Protein AF-A0A7K3ME61-F1 (afdb_monomer_lite)

Radius of gyration: 16.1 Å; chains: 1; bounding box: 37×35×48 Å

Foldseek 3Di:
DEEEAPDCDPDLVVQVVQVVVCPDPPDHYKYKYWHDPDPLNLVLVVPDDPVQWAFAAALVRHGQWDADPVRDTDRQKTKHWSQVSQQPDPPHCPSGDPLKTKMKMWGQDDPPDDDDPSCVVVNTDIIMIIMSLHCADPDDPVNVQSNDRNSVVNVNVVND

pLDDT: mean 86.27, std 11.23, range [48.16, 97.25]

Sequence (160 aa):
MLISVDGAGSSHDLIDHLDQLAKRPGRQLWYTVGWDLTQRERDAITLVPEKVWQTAIDTCGKLRTSRDEHARITPAAQIADITDLIRTGPHGLKDWPADLRVIARRERAHPGAQLSLFEQHAGWRFHLFATNIPRSLPSGHANRVLNNLAYLDALDRSHA

Structure (mmCIF, N/CA/C/O backbone):
data_AF-A0A7K3ME61-F1
#
_entry.id   AF-A0A7K3ME61-F1
#
loop_
_atom_site.group_PDB
_atom_site.id
_atom_site.type_symbol
_atom_site.label_atom_id
_atom_site.label_alt_id
_atom_site.label_comp_id
_atom_site.label_asym_id
_atom_site.label_entity_id
_atom_site.label_seq_id
_atom_site.pdbx_PDB_ins_code
_atom_site.Cartn_x
_atom_site.Cartn_y
_atom_site.Cartn_z
_atom_site.occupancy
_atom_site.B_iso_or_equiv
_atom_site.auth_seq_id
_atom_site.auth_comp_id
_atom_site.auth_asym_id
_atom_site.auth_atom_id
_atom_site.pdbx_PDB_model_num
ATOM 1 N N . MET A 1 1 ? -3.462 7.867 17.963 1.00 80.25 1 MET A N 1
ATOM 2 C CA . MET A 1 1 ? -2.170 7.154 18.079 1.00 80.25 1 MET A CA 1
ATOM 3 C C . MET A 1 1 ? -2.006 6.284 16.848 1.00 80.25 1 MET A C 1
ATOM 5 O O . MET A 1 1 ? -3.001 5.703 16.433 1.00 80.25 1 MET A O 1
ATOM 9 N N . LEU A 1 2 ? -0.805 6.221 16.274 1.00 81.69 2 LEU A N 1
ATOM 10 C CA . LEU A 1 2 ? -0.483 5.346 15.147 1.00 81.69 2 LEU A CA 1
ATOM 11 C C . LEU A 1 2 ? 0.470 4.238 15.611 1.00 81.69 2 LEU A C 1
ATOM 13 O O . LEU A 1 2 ? 1.394 4.524 16.369 1.00 81.69 2 LEU A O 1
ATOM 17 N N . ILE A 1 3 ? 0.237 3.010 15.154 1.00 83.75 3 ILE A N 1
ATOM 18 C CA . ILE A 1 3 ? 1.140 1.867 15.323 1.00 83.75 3 ILE A CA 1
ATOM 19 C C . ILE A 1 3 ? 1.604 1.414 13.939 1.00 83.75 3 ILE A C 1
ATOM 21 O O . ILE A 1 3 ? 0.768 1.197 13.069 1.00 83.75 3 ILE A O 1
ATOM 25 N N . SER A 1 4 ? 2.911 1.253 13.752 1.00 84.00 4 SER A N 1
ATOM 26 C CA . SER A 1 4 ? 3.483 0.641 12.549 1.00 84.00 4 SER A CA 1
ATOM 27 C C . SER A 1 4 ? 4.171 -0.666 12.909 1.00 84.00 4 SER A C 1
ATOM 29 O O . SER A 1 4 ? 4.782 -0.765 13.977 1.00 84.00 4 SER A O 1
ATOM 31 N N . VAL A 1 5 ? 4.060 -1.658 12.030 1.00 82.50 5 VAL A N 1
ATOM 32 C CA . VAL A 1 5 ? 4.710 -2.963 12.166 1.00 82.50 5 VAL A CA 1
ATOM 33 C C . VAL A 1 5 ? 5.413 -3.300 10.848 1.00 82.50 5 VAL A C 1
ATOM 35 O O . VAL A 1 5 ? 4.754 -3.695 9.889 1.00 82.50 5 VAL A O 1
ATOM 38 N N . ASP A 1 6 ? 6.747 -3.182 10.830 1.00 66.50 6 ASP A N 1
ATOM 39 C CA . ASP A 1 6 ? 7.627 -3.391 9.654 1.00 66.50 6 ASP A CA 1
ATOM 40 C C . ASP A 1 6 ? 7.873 -4.880 9.294 1.00 66.50 6 ASP A C 1
ATOM 42 O O . ASP A 1 6 ? 8.727 -5.250 8.493 1.00 66.50 6 ASP A O 1
ATOM 46 N N . GLY A 1 7 ? 7.125 -5.799 9.904 1.00 60.69 7 GLY A N 1
ATOM 47 C CA . GLY A 1 7 ? 7.196 -7.219 9.570 1.00 60.69 7 GLY A CA 1
ATOM 48 C C . GLY A 1 7 ? 6.239 -7.577 8.436 1.00 60.69 7 GLY A C 1
ATOM 49 O O . GLY A 1 7 ? 5.060 -7.233 8.496 1.00 60.69 7 GLY A O 1
ATOM 50 N N . ALA A 1 8 ? 6.711 -8.358 7.460 1.00 56.91 8 ALA A N 1
ATOM 51 C CA . ALA A 1 8 ? 5.852 -9.184 6.608 1.00 56.91 8 ALA A CA 1
ATOM 52 C C . ALA A 1 8 ? 5.191 -10.250 7.503 1.00 56.91 8 ALA A C 1
ATOM 54 O O . ALA A 1 8 ? 5.767 -11.300 7.788 1.00 56.91 8 ALA A O 1
ATOM 55 N N . GLY A 1 9 ? 4.075 -9.878 8.127 1.00 54.59 9 GLY A N 1
ATOM 56 C CA . GLY A 1 9 ? 3.558 -10.592 9.289 1.00 54.59 9 GLY A CA 1
ATOM 57 C C . GLY A 1 9 ? 2.199 -10.092 9.748 1.00 54.59 9 GLY A C 1
ATOM 58 O O . GLY A 1 9 ? 1.900 -10.153 10.941 1.00 54.59 9 GLY A O 1
ATOM 59 N N . SER A 1 10 ? 1.372 -9.594 8.825 1.00 67.69 10 SER A N 1
ATOM 60 C CA . SER A 1 10 ? -0.054 -9.403 9.069 1.00 67.69 10 SER A CA 1
ATOM 61 C C . SER A 1 10 ? -0.698 -10.753 9.397 1.00 67.69 10 SER A C 1
ATOM 63 O O . SER A 1 10 ? -1.201 -11.452 8.517 1.00 67.69 10 SER A O 1
ATOM 65 N N . SER A 1 11 ? -0.646 -11.151 10.665 1.00 81.94 11 SER A N 1
ATOM 66 C CA . SER A 1 11 ? -1.392 -12.292 11.175 1.00 81.94 11 SER A CA 1
ATOM 67 C C . SER A 1 11 ? -2.803 -11.854 11.552 1.00 81.94 11 SER A C 1
ATOM 69 O O . SER A 1 11 ? -3.033 -10.697 11.919 1.00 81.94 11 SER A O 1
ATOM 71 N N . HIS A 1 12 ? -3.746 -12.794 11.475 1.00 85.12 12 HIS A N 1
ATOM 72 C CA . HIS A 1 12 ? -5.107 -12.574 11.961 1.00 85.12 12 HIS A CA 1
ATOM 73 C C . HIS A 1 12 ? -5.091 -12.108 13.421 1.00 85.12 12 HIS A C 1
ATOM 75 O O . HIS A 1 12 ? -5.645 -11.057 13.720 1.00 85.12 12 HIS A O 1
ATOM 81 N N . ASP A 1 13 ? -4.341 -12.792 14.292 1.00 87.44 13 ASP A N 1
ATOM 82 C CA . ASP A 1 13 ? -4.251 -12.452 15.717 1.00 87.44 13 ASP A CA 1
ATOM 83 C C . ASP A 1 13 ? -3.754 -11.021 15.969 1.00 87.44 13 ASP A C 1
ATOM 85 O O . ASP A 1 13 ? -4.275 -10.322 16.842 1.00 87.44 13 ASP A O 1
ATOM 89 N N . LEU A 1 14 ? -2.752 -10.562 15.209 1.00 89.69 14 LEU A N 1
ATOM 90 C CA . LEU A 1 14 ? -2.223 -9.206 15.347 1.00 89.69 14 LEU A CA 1
ATOM 91 C C . LEU A 1 14 ? -3.268 -8.168 14.934 1.00 89.69 14 LEU A C 1
ATOM 93 O O . LEU A 1 14 ? -3.511 -7.210 15.670 1.00 89.69 14 LEU A O 1
ATOM 97 N N . ILE A 1 15 ? -3.883 -8.347 13.764 1.00 91.25 15 ILE A N 1
ATOM 98 C CA . ILE A 1 15 ? -4.873 -7.397 13.251 1.00 91.25 15 ILE A CA 1
ATOM 99 C C . ILE A 1 15 ? -6.128 -7.395 14.125 1.00 91.25 15 ILE A C 1
ATOM 101 O O . ILE A 1 15 ? -6.611 -6.315 14.460 1.00 91.25 15 ILE A O 1
ATOM 105 N N . ASP A 1 16 ? -6.598 -8.555 14.578 1.00 91.00 16 ASP A N 1
ATOM 106 C CA . ASP A 1 16 ? -7.730 -8.664 15.500 1.00 91.00 16 ASP A CA 1
ATOM 107 C C . ASP A 1 16 ? -7.431 -7.964 16.827 1.00 91.00 16 ASP A C 1
ATOM 109 O O . ASP A 1 16 ? -8.276 -7.240 17.361 1.00 91.00 16 ASP A O 1
ATOM 113 N N . HIS A 1 17 ? -6.212 -8.111 17.354 1.00 90.75 17 HIS A N 1
ATOM 114 C CA . HIS A 1 17 ? -5.801 -7.408 18.563 1.00 90.75 17 HIS A CA 1
ATOM 115 C C . HIS A 1 17 ? -5.797 -5.884 18.370 1.00 90.75 17 HIS A C 1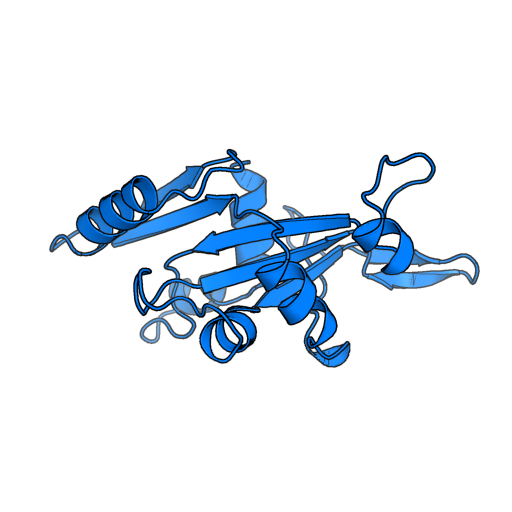
ATOM 117 O O . HIS A 1 17 ? -6.353 -5.148 19.192 1.00 90.75 17 HIS A O 1
ATOM 123 N N . LEU A 1 18 ? -5.194 -5.394 17.283 1.00 91.25 18 LEU A N 1
ATOM 124 C CA . LEU A 1 18 ? -5.142 -3.964 16.969 1.00 91.25 18 LEU A CA 1
ATOM 125 C C . LEU A 1 18 ? -6.541 -3.381 16.733 1.00 91.25 18 LEU A C 1
ATOM 127 O O . LEU A 1 18 ? -6.837 -2.280 17.202 1.00 91.25 18 LEU A O 1
ATOM 131 N N . ASP A 1 19 ? -7.417 -4.131 16.071 1.00 89.88 19 ASP A N 1
ATOM 132 C CA . ASP A 1 19 ? -8.805 -3.753 15.822 1.00 89.88 19 ASP A CA 1
ATOM 133 C C . ASP A 1 19 ? -9.623 -3.684 17.126 1.00 89.88 19 ASP A C 1
ATOM 135 O O . ASP A 1 19 ? -10.311 -2.695 17.398 1.00 89.88 19 ASP A O 1
ATOM 139 N N . GLN A 1 20 ? -9.465 -4.664 18.021 1.00 90.31 20 GLN A N 1
ATOM 140 C CA . GLN A 1 20 ? -10.063 -4.617 19.360 1.00 90.31 20 GLN A CA 1
ATOM 141 C C . GLN A 1 20 ? -9.582 -3.407 20.172 1.00 90.31 20 GLN A C 1
ATOM 143 O O . GLN A 1 20 ? -10.369 -2.797 20.901 1.00 90.31 20 GLN A O 1
ATOM 148 N N . LEU A 1 21 ? -8.301 -3.035 20.064 1.00 90.25 21 LEU A N 1
ATOM 149 C CA . LEU A 1 21 ? -7.772 -1.829 20.704 1.00 90.25 21 LEU A CA 1
ATOM 150 C C . LEU A 1 21 ? -8.360 -0.550 20.095 1.00 90.25 21 LEU A C 1
ATOM 152 O O . LEU A 1 21 ? -8.677 0.378 20.846 1.00 90.25 21 LEU A O 1
ATOM 156 N N . ALA A 1 22 ? -8.516 -0.503 18.769 1.00 87.75 22 ALA A N 1
ATOM 157 C CA . ALA A 1 22 ? -9.075 0.636 18.046 1.00 87.75 22 ALA A CA 1
ATOM 158 C C . ALA A 1 22 ? -10.555 0.881 18.365 1.00 87.75 22 ALA A C 1
ATOM 160 O O . ALA A 1 22 ? -10.990 2.030 18.389 1.00 87.75 22 ALA A O 1
ATOM 161 N N . LYS A 1 23 ? -11.309 -0.174 18.694 1.00 87.44 23 LYS A N 1
ATOM 162 C CA . LYS A 1 23 ? -12.730 -0.099 19.074 1.00 87.44 23 LYS A CA 1
ATOM 163 C C . LYS A 1 23 ? -12.984 0.380 20.511 1.00 87.44 23 LYS A C 1
ATOM 165 O O . LYS A 1 23 ? -14.138 0.578 20.891 1.00 87.44 23 LYS A O 1
ATOM 170 N N . ARG A 1 24 ? -11.947 0.570 21.339 1.00 88.44 24 ARG A N 1
ATOM 171 C CA . ARG A 1 24 ? -12.122 1.001 22.738 1.00 88.44 24 ARG A CA 1
ATOM 172 C C . ARG A 1 24 ? -12.622 2.454 22.822 1.00 88.44 24 ARG A C 1
ATOM 174 O O . ARG A 1 24 ? -11.992 3.338 22.238 1.00 88.44 24 ARG A O 1
ATOM 181 N N . PRO A 1 25 ? -13.680 2.743 23.607 1.00 85.75 25 PRO A N 1
ATOM 182 C CA . PRO A 1 25 ? -14.171 4.107 23.793 1.00 85.75 25 PRO A CA 1
ATOM 183 C C . PRO A 1 25 ? -13.077 5.064 24.283 1.00 85.75 25 PRO A C 1
ATOM 185 O O . PRO A 1 25 ? -12.253 4.709 25.127 1.00 85.75 25 PRO A O 1
ATOM 188 N N . GLY A 1 26 ? -13.072 6.290 23.755 1.00 82.56 26 GLY A N 1
ATOM 189 C CA . GLY A 1 26 ? -12.106 7.327 24.136 1.00 82.56 26 GLY A CA 1
ATOM 190 C C . GLY A 1 26 ? -10.695 7.135 23.568 1.00 82.56 26 GLY A C 1
ATOM 191 O O . GLY A 1 26 ? -9.788 7.877 23.940 1.00 82.56 26 GLY A O 1
ATOM 192 N N . ARG A 1 27 ? -10.485 6.165 22.668 1.00 76.69 27 ARG A N 1
ATOM 193 C CA . ARG A 1 27 ? -9.219 5.970 21.953 1.00 76.69 27 ARG A CA 1
ATOM 194 C C . ARG A 1 27 ? -9.435 6.062 20.448 1.00 76.69 27 ARG A C 1
ATOM 196 O O . ARG A 1 27 ? -10.413 5.557 19.917 1.00 76.69 27 ARG A O 1
ATOM 203 N N . GLN A 1 28 ? -8.478 6.682 19.766 1.00 80.62 28 GLN A N 1
ATOM 204 C CA . GLN A 1 28 ? -8.360 6.634 18.313 1.00 80.62 28 GLN A CA 1
ATOM 205 C C . GLN A 1 28 ? -7.004 6.012 17.985 1.00 80.62 28 GLN A C 1
ATOM 207 O O . GLN A 1 28 ? -5.954 6.632 18.202 1.00 80.62 28 GLN A O 1
ATOM 212 N N . LEU A 1 29 ? -7.035 4.758 17.541 1.00 87.56 29 LEU A N 1
ATOM 213 C CA . LEU A 1 29 ? -5.859 3.995 17.143 1.00 87.56 29 LEU A CA 1
ATOM 214 C C . LEU A 1 29 ? -5.947 3.700 15.654 1.00 87.56 29 LEU A C 1
ATOM 216 O O . LEU A 1 29 ? -6.926 3.119 15.187 1.00 87.56 29 LEU A O 1
ATOM 220 N N . TRP A 1 30 ? -4.907 4.098 14.937 1.00 88.94 30 TRP A N 1
ATOM 221 C CA . TRP A 1 30 ? -4.683 3.702 13.558 1.00 88.94 30 TRP A CA 1
ATOM 222 C C . TRP A 1 30 ? -3.470 2.797 13.487 1.00 88.94 30 TRP A C 1
ATOM 224 O O . TRP A 1 30 ? -2.575 2.908 14.330 1.00 88.94 30 TRP A O 1
ATOM 234 N N . TYR A 1 31 ? -3.434 1.923 12.491 1.00 89.94 31 TYR A N 1
ATOM 235 C CA . TYR A 1 31 ? -2.266 1.092 12.252 1.00 89.94 31 TYR A CA 1
ATOM 236 C C . TYR A 1 31 ? -1.894 0.990 10.779 1.00 89.94 31 TYR A C 1
ATOM 238 O O . TYR A 1 31 ? -2.746 1.138 9.898 1.00 89.94 31 TYR A O 1
ATOM 246 N N . THR A 1 32 ? -0.620 0.700 10.547 1.00 91.44 32 THR A N 1
ATOM 247 C CA . THR A 1 32 ? -0.082 0.144 9.307 1.00 91.44 32 THR A CA 1
ATOM 248 C C . THR A 1 32 ? 0.675 -1.137 9.653 1.00 91.44 32 THR A C 1
ATOM 250 O O . THR A 1 32 ? 1.399 -1.194 10.647 1.00 91.44 32 THR A O 1
ATOM 253 N N . VAL A 1 33 ? 0.443 -2.207 8.898 1.00 92.06 33 VAL A N 1
ATOM 254 C CA . VAL A 1 33 ? 1.091 -3.510 9.115 1.00 92.06 33 VAL A CA 1
ATOM 255 C C . VAL A 1 33 ? 1.503 -4.067 7.764 1.00 92.06 33 VAL A C 1
ATOM 257 O O . VAL A 1 33 ? 0.663 -4.117 6.863 1.00 92.06 33 VAL A O 1
ATOM 260 N N . GLY A 1 34 ? 2.755 -4.506 7.627 1.00 92.62 34 GLY A N 1
ATOM 261 C CA . GLY A 1 34 ? 3.232 -5.163 6.411 1.00 92.62 34 GLY A CA 1
ATOM 262 C C . GLY A 1 34 ? 2.334 -6.337 6.007 1.00 92.62 34 GLY A C 1
ATOM 263 O O . GLY A 1 34 ? 1.938 -7.152 6.843 1.00 92.62 34 GLY A O 1
ATOM 264 N N . TRP A 1 35 ? 1.990 -6.405 4.722 1.00 93.50 35 TRP A N 1
ATOM 265 C CA . TRP A 1 35 ? 1.070 -7.390 4.157 1.00 93.50 35 TRP A CA 1
ATOM 266 C C . TRP A 1 35 ? 1.759 -8.226 3.084 1.00 93.50 35 TRP A C 1
ATOM 268 O O . TRP A 1 35 ? 2.465 -7.706 2.218 1.00 93.50 35 TRP A O 1
ATOM 278 N N . ASP A 1 36 ? 1.526 -9.534 3.117 1.00 92.06 36 ASP A N 1
ATOM 279 C CA . ASP A 1 36 ? 2.215 -10.456 2.223 1.00 92.06 36 ASP A CA 1
ATOM 280 C C . ASP A 1 36 ? 1.709 -10.362 0.781 1.00 92.06 36 ASP A C 1
ATOM 282 O O . ASP A 1 36 ? 0.509 -10.379 0.495 1.00 92.06 36 ASP A O 1
ATOM 286 N N . LEU A 1 37 ? 2.650 -10.347 -0.165 1.00 92.69 37 LEU A N 1
ATOM 287 C CA . LEU A 1 37 ? 2.367 -10.466 -1.592 1.00 92.69 37 LEU A CA 1
ATOM 288 C C . LEU A 1 37 ? 2.159 -11.944 -1.959 1.00 92.69 37 LEU A C 1
ATOM 290 O O . LEU A 1 37 ? 3.029 -12.582 -2.562 1.00 92.69 37 LEU A O 1
ATOM 294 N N . THR A 1 38 ? 1.016 -12.520 -1.582 1.00 92.94 38 THR A N 1
ATOM 295 C CA . THR A 1 38 ? 0.656 -13.894 -1.967 1.00 92.94 38 THR A CA 1
ATOM 296 C C . THR A 1 38 ? 0.062 -13.935 -3.381 1.00 92.94 38 THR A C 1
ATOM 298 O O . THR A 1 38 ? 0.013 -12.924 -4.085 1.00 92.94 38 THR A O 1
ATOM 301 N N . GLN A 1 39 ? -0.375 -15.111 -3.845 1.00 93.50 39 GLN A N 1
ATOM 302 C CA . GLN A 1 39 ? -0.991 -15.225 -5.169 1.00 93.50 39 GLN A CA 1
ATOM 303 C C . GLN A 1 39 ? -2.274 -14.393 -5.288 1.00 93.50 39 GLN A C 1
ATOM 305 O O . GLN A 1 39 ? -2.475 -13.744 -6.309 1.00 93.50 39 GLN A O 1
ATOM 310 N N . ARG A 1 40 ? -3.084 -14.335 -4.222 1.00 94.56 40 ARG A N 1
ATOM 311 C CA . ARG A 1 40 ? -4.322 -13.545 -4.182 1.00 94.56 40 ARG A CA 1
ATOM 312 C C . ARG A 1 40 ? -4.053 -12.064 -4.459 1.00 94.56 40 ARG A C 1
ATOM 314 O O . ARG A 1 40 ? -4.757 -11.436 -5.244 1.00 94.56 40 ARG A O 1
ATOM 321 N N . GLU A 1 41 ? -3.025 -11.506 -3.827 1.00 95.50 41 GLU A N 1
ATOM 322 C CA . GLU A 1 41 ? -2.632 -10.109 -4.000 1.00 95.50 41 GLU A CA 1
ATOM 323 C C . GLU A 1 41 ? -2.037 -9.853 -5.385 1.00 95.50 41 GLU A C 1
ATOM 325 O O . GLU A 1 41 ? -2.335 -8.825 -5.991 1.00 95.50 41 GLU A O 1
ATOM 330 N N . ARG A 1 42 ? -1.244 -10.794 -5.917 1.00 96.12 42 ARG A N 1
ATOM 331 C CA . ARG A 1 42 ? -0.721 -10.711 -7.290 1.00 96.12 42 ARG A CA 1
ATOM 332 C C . ARG A 1 42 ? -1.846 -10.649 -8.322 1.00 96.12 42 ARG A C 1
ATOM 334 O O . ARG A 1 42 ? -1.818 -9.768 -9.180 1.00 96.12 42 ARG A O 1
ATOM 341 N N . ASP A 1 43 ? -2.848 -11.517 -8.197 1.00 95.50 43 ASP A N 1
ATOM 342 C CA . ASP A 1 43 ? -4.001 -11.549 -9.102 1.00 95.50 43 ASP A CA 1
ATOM 343 C C . ASP A 1 43 ? -4.796 -10.236 -9.031 1.00 95.50 43 ASP A C 1
ATOM 345 O O . ASP A 1 43 ? -5.143 -9.656 -10.061 1.00 95.50 43 ASP A O 1
ATOM 349 N N . ALA A 1 44 ? -5.022 -9.712 -7.820 1.00 96.75 44 ALA A N 1
ATOM 350 C CA . ALA A 1 44 ? -5.675 -8.419 -7.630 1.00 96.75 44 ALA A CA 1
ATOM 351 C C . ALA A 1 44 ? -4.879 -7.272 -8.278 1.00 96.75 44 ALA A C 1
ATOM 353 O O . ALA A 1 44 ? -5.460 -6.442 -8.974 1.00 96.75 44 ALA A O 1
ATOM 354 N N . ILE A 1 45 ? -3.554 -7.236 -8.105 1.00 97.25 45 ILE A N 1
ATOM 355 C CA . ILE A 1 45 ? -2.677 -6.206 -8.684 1.00 97.25 45 ILE A CA 1
ATOM 356 C C . ILE A 1 45 ? -2.754 -6.189 -10.213 1.00 97.25 45 ILE A C 1
ATOM 358 O O . ILE A 1 45 ? -2.809 -5.109 -10.801 1.00 97.25 45 ILE A O 1
ATOM 362 N N . THR A 1 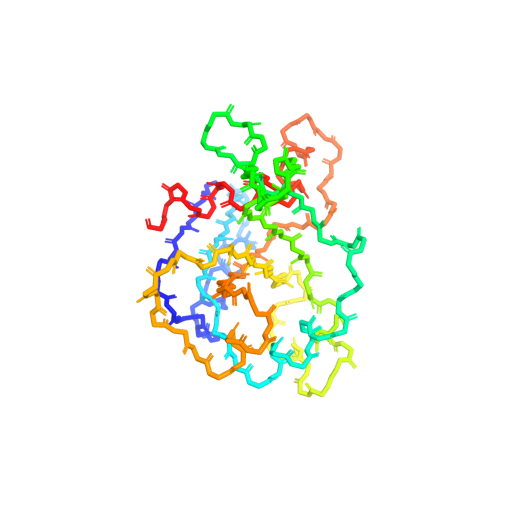46 ? -2.808 -7.355 -10.863 1.00 96.00 46 THR A N 1
ATOM 363 C CA . THR A 1 46 ? -2.933 -7.453 -12.328 1.00 96.00 46 THR A CA 1
ATOM 364 C C . THR A 1 46 ? -4.239 -6.851 -12.858 1.00 96.00 46 THR A C 1
ATOM 366 O O . THR A 1 46 ? -4.290 -6.419 -14.008 1.00 96.00 46 THR A O 1
ATOM 369 N N . LEU A 1 47 ? -5.283 -6.766 -12.029 1.00 96.81 47 LEU A N 1
ATOM 370 C CA . LEU A 1 47 ? -6.569 -6.171 -12.398 1.00 96.81 47 LEU A CA 1
ATOM 371 C C . LEU A 1 47 ? -6.634 -4.654 -12.164 1.00 96.81 47 LEU A C 1
ATOM 373 O O . LEU A 1 47 ? -7.602 -4.024 -12.595 1.00 96.81 47 LEU A O 1
ATOM 377 N N . VAL A 1 48 ? -5.644 -4.047 -11.497 1.00 96.94 48 VAL A N 1
ATOM 378 C CA . VAL A 1 48 ? -5.646 -2.606 -11.200 1.00 96.94 48 VAL A CA 1
ATOM 379 C C . VAL A 1 48 ? -5.392 -1.807 -12.483 1.00 96.94 48 VAL A C 1
ATOM 381 O O . VAL A 1 48 ? -4.294 -1.881 -13.039 1.00 96.94 48 VAL A O 1
ATOM 384 N N . PRO A 1 49 ? -6.342 -0.970 -12.947 1.00 96.50 49 PRO A N 1
ATOM 385 C CA . PRO A 1 49 ? -6.114 -0.134 -14.119 1.00 96.50 49 PRO A CA 1
ATOM 386 C C . PRO A 1 49 ? -4.994 0.883 -13.875 1.00 96.50 49 PRO A C 1
ATOM 388 O O . PRO A 1 49 ? -4.949 1.515 -12.821 1.00 96.50 49 PRO A O 1
ATOM 391 N N . GLU A 1 50 ? -4.161 1.144 -14.884 1.00 94.19 50 GLU A N 1
ATOM 392 C CA . GLU A 1 50 ? -3.028 2.084 -14.786 1.00 94.19 50 GLU A CA 1
ATOM 393 C C . GLU A 1 50 ? -3.416 3.473 -14.243 1.00 94.19 50 GLU A C 1
ATOM 395 O O . GLU A 1 50 ? -2.689 4.056 -13.446 1.00 94.19 50 GLU A O 1
ATOM 400 N N . LYS A 1 51 ? -4.612 3.973 -14.580 1.00 93.38 51 LYS A N 1
ATOM 401 C CA . LYS A 1 51 ? -5.132 5.267 -14.095 1.00 93.38 51 LYS A CA 1
ATOM 402 C C . LYS A 1 51 ? -5.447 5.322 -12.592 1.00 93.38 51 LYS A C 1
ATOM 404 O O . LYS A 1 51 ? -5.648 6.411 -12.065 1.00 93.38 51 LYS A O 1
ATOM 409 N N . VAL A 1 52 ? -5.579 4.172 -11.927 1.00 94.19 52 VAL A N 1
ATOM 410 C CA . VAL A 1 52 ? -5.865 4.084 -10.482 1.00 94.19 52 VAL A CA 1
ATOM 411 C C . VAL A 1 52 ? -4.586 4.265 -9.664 1.00 94.19 52 VAL A C 1
ATOM 413 O O . VAL A 1 52 ? -4.650 4.748 -8.535 1.00 94.19 52 VAL A O 1
ATOM 416 N N . TRP A 1 53 ? -3.429 3.933 -10.240 1.00 95.56 53 TRP A N 1
ATOM 417 C CA . TRP A 1 53 ? -2.130 4.095 -9.600 1.00 95.56 53 TRP A CA 1
ATOM 418 C C . TRP A 1 53 ? -1.770 5.573 -9.447 1.00 95.56 53 TRP A C 1
ATOM 420 O O . TRP A 1 53 ? -1.486 6.277 -10.418 1.00 95.56 53 TRP A O 1
ATOM 430 N N . GLN A 1 54 ? -1.724 6.038 -8.204 1.00 95.19 54 GLN A N 1
ATOM 431 C CA . GLN A 1 54 ? -1.363 7.411 -7.864 1.00 95.19 54 GLN A CA 1
ATOM 432 C C . GLN A 1 54 ? 0.140 7.507 -7.630 1.00 95.19 54 GLN A C 1
ATOM 434 O O . GLN A 1 54 ? 0.730 6.615 -7.028 1.00 95.19 54 GLN A O 1
ATOM 439 N N . THR A 1 55 ? 0.778 8.585 -8.079 1.00 95.06 55 THR A N 1
ATOM 440 C CA . THR A 1 55 ? 2.200 8.822 -7.798 1.00 95.06 55 THR A CA 1
ATOM 441 C C . THR A 1 55 ? 2.415 9.006 -6.296 1.00 95.06 55 THR A C 1
ATOM 443 O O . THR A 1 55 ? 1.761 9.841 -5.673 1.00 95.06 55 THR A O 1
ATOM 446 N N . ALA A 1 56 ? 3.338 8.236 -5.719 1.00 93.69 56 ALA A N 1
ATOM 447 C CA . ALA A 1 56 ? 3.703 8.359 -4.311 1.00 93.69 56 ALA A CA 1
ATOM 448 C C . ALA A 1 56 ? 4.420 9.694 -4.041 1.00 93.69 56 ALA A C 1
ATOM 450 O O . ALA A 1 56 ? 4.951 10.320 -4.960 1.00 93.69 56 ALA A O 1
ATOM 451 N N . ILE A 1 57 ? 4.485 10.117 -2.779 1.00 92.38 57 ILE A N 1
ATOM 452 C CA . ILE A 1 57 ? 5.229 11.315 -2.350 1.00 92.38 57 ILE A CA 1
ATOM 453 C C . ILE A 1 57 ? 6.433 10.932 -1.490 1.00 92.38 57 ILE A C 1
ATOM 455 O O . ILE A 1 57 ? 6.474 9.850 -0.925 1.00 92.38 57 ILE A O 1
ATOM 459 N N . ASP A 1 58 ? 7.453 11.773 -1.402 1.00 86.62 58 ASP A N 1
ATOM 460 C CA . ASP A 1 58 ? 8.538 11.619 -0.435 1.00 86.62 58 ASP A CA 1
ATOM 461 C C . ASP A 1 58 ? 8.159 12.186 0.946 1.00 86.62 58 ASP A C 1
ATOM 463 O O . ASP A 1 58 ? 7.043 12.661 1.164 1.00 86.62 58 ASP A O 1
ATOM 467 N N . THR A 1 59 ? 9.090 12.126 1.900 1.00 80.06 59 THR A N 1
ATOM 468 C CA . THR A 1 59 ? 8.898 12.639 3.268 1.00 80.06 59 THR A CA 1
ATOM 469 C C . THR A 1 59 ? 8.716 14.159 3.327 1.00 80.06 59 THR A C 1
ATOM 471 O O . THR A 1 59 ? 8.230 14.678 4.328 1.00 80.06 59 THR A O 1
ATOM 474 N N . CYS A 1 60 ? 9.062 14.883 2.260 1.00 84.12 60 CYS A N 1
ATOM 475 C CA . CYS A 1 60 ? 8.824 16.316 2.112 1.00 84.12 60 CYS A CA 1
ATOM 476 C C . CYS A 1 60 ? 7.515 16.624 1.362 1.00 84.12 60 CYS A C 1
ATOM 478 O O . CYS A 1 60 ? 7.227 17.792 1.096 1.00 84.12 60 CYS A O 1
ATOM 480 N N . GLY A 1 61 ? 6.734 15.604 0.994 1.00 84.31 61 GLY A N 1
ATOM 481 C CA . GLY A 1 61 ? 5.480 15.750 0.260 1.00 84.31 61 GLY A CA 1
ATOM 482 C C . GLY A 1 61 ? 5.639 15.974 -1.246 1.00 84.31 61 GLY A C 1
ATOM 483 O O . GLY A 1 61 ? 4.665 16.325 -1.911 1.00 84.31 61 GLY A O 1
ATOM 484 N N . LYS A 1 62 ? 6.835 15.780 -1.816 1.00 89.50 62 LYS A N 1
ATOM 485 C CA . LYS A 1 62 ? 7.062 15.918 -3.263 1.00 89.50 62 LYS A CA 1
ATOM 486 C C . LYS A 1 62 ? 6.795 14.608 -3.986 1.00 89.50 62 LYS A C 1
ATOM 488 O O . LYS A 1 62 ? 7.134 13.542 -3.489 1.00 89.50 62 LYS A O 1
ATOM 493 N N . LEU A 1 63 ? 6.237 14.685 -5.193 1.00 91.81 63 LEU A N 1
ATOM 494 C CA . LEU A 1 63 ? 5.981 13.507 -6.023 1.00 91.81 63 LEU A CA 1
ATOM 495 C C . LEU A 1 63 ? 7.277 12.736 -6.309 1.00 91.81 63 LEU A C 1
ATOM 497 O O . LEU A 1 63 ? 8.252 13.295 -6.817 1.00 91.81 63 LEU A O 1
ATOM 501 N N . ARG A 1 64 ? 7.257 11.429 -6.048 1.00 91.31 64 ARG A N 1
ATOM 502 C CA . ARG A 1 64 ? 8.344 10.510 -6.381 1.00 91.31 64 ARG A CA 1
ATOM 503 C C . ARG A 1 64 ? 8.339 10.241 -7.874 1.00 91.31 64 ARG A C 1
ATOM 505 O O . ARG A 1 64 ? 7.599 9.397 -8.377 1.00 91.31 64 ARG A O 1
ATOM 512 N N . THR A 1 65 ? 9.199 10.959 -8.577 1.00 92.50 65 THR A N 1
ATOM 513 C CA . THR A 1 65 ? 9.368 10.848 -10.024 1.00 92.50 65 THR A CA 1
ATOM 514 C C . THR A 1 65 ? 10.813 10.523 -10.380 1.00 92.50 65 THR A C 1
ATOM 516 O O . THR A 1 65 ? 11.733 10.771 -9.603 1.00 92.50 65 THR A O 1
ATOM 519 N N . SER A 1 66 ? 11.007 9.928 -11.547 1.00 88.75 66 SER A N 1
ATOM 520 C CA . SER A 1 66 ? 12.303 9.676 -12.163 1.00 88.75 66 SER A CA 1
ATOM 521 C C . SER A 1 66 ? 12.252 10.095 -13.625 1.00 88.75 66 SER A C 1
ATOM 523 O O . SER A 1 66 ? 11.204 10.473 -14.157 1.00 88.75 66 SER A O 1
ATOM 525 N N . ARG A 1 67 ? 13.410 10.061 -14.275 1.00 89.00 67 ARG A N 1
ATOM 526 C CA . ARG A 1 67 ? 13.534 10.338 -15.695 1.00 89.00 67 ARG A CA 1
ATOM 527 C C . ARG A 1 67 ? 13.778 9.025 -16.432 1.00 89.00 67 ARG A C 1
ATOM 529 O O . ARG A 1 67 ? 14.663 8.275 -16.030 1.00 89.00 67 ARG A O 1
ATOM 536 N N . ASP A 1 68 ? 12.973 8.741 -17.448 1.00 84.88 68 ASP A N 1
ATOM 537 C CA . ASP A 1 68 ? 13.188 7.572 -18.303 1.00 84.88 68 ASP A CA 1
ATOM 538 C C . ASP A 1 68 ? 14.329 7.805 -19.313 1.00 84.88 68 ASP A C 1
ATOM 540 O O . ASP A 1 68 ? 14.929 8.883 -19.373 1.00 84.88 68 ASP A O 1
ATOM 544 N N . GLU A 1 69 ? 14.628 6.785 -20.120 1.00 83.56 69 GLU A N 1
ATOM 545 C CA . GLU A 1 69 ? 15.669 6.821 -21.160 1.00 83.56 69 GLU A CA 1
ATOM 546 C C . GLU A 1 69 ? 15.452 7.922 -22.218 1.00 83.56 69 GLU A C 1
ATOM 548 O O . GLU A 1 69 ? 16.407 8.393 -22.829 1.00 83.56 69 GLU A O 1
ATOM 553 N N . HIS A 1 70 ? 14.211 8.390 -22.388 1.00 88.44 70 HIS A N 1
ATOM 554 C CA . HIS A 1 70 ? 13.816 9.452 -23.318 1.00 88.44 70 HIS A CA 1
ATOM 555 C C . HIS A 1 70 ? 13.714 10.821 -22.642 1.00 88.44 70 HIS A C 1
ATOM 557 O O . HIS A 1 70 ? 13.092 11.750 -23.164 1.00 88.44 70 HIS A O 1
ATOM 563 N N . ALA A 1 71 ? 14.301 10.956 -21.459 1.00 86.94 71 ALA A N 1
ATOM 564 C CA . ALA A 1 71 ? 14.251 12.157 -20.658 1.00 86.94 71 ALA A CA 1
ATOM 565 C C . ALA A 1 71 ? 12.837 12.575 -20.197 1.00 86.94 71 ALA A C 1
ATOM 567 O O . ALA A 1 71 ? 12.656 13.725 -19.795 1.00 86.94 71 ALA A O 1
ATOM 568 N N . ARG A 1 72 ? 11.830 11.696 -20.189 1.00 90.06 72 ARG A N 1
ATOM 569 C CA . ARG A 1 72 ? 10.481 12.035 -19.706 1.00 90.06 72 ARG A CA 1
ATOM 570 C C . ARG A 1 72 ? 10.370 11.816 -18.206 1.00 90.06 72 ARG A C 1
ATOM 572 O O . ARG A 1 72 ? 10.921 10.862 -17.662 1.00 90.06 72 ARG A O 1
ATOM 579 N N . ILE A 1 73 ? 9.641 12.706 -17.534 1.00 90.56 73 ILE A N 1
ATOM 580 C CA . ILE A 1 73 ? 9.328 12.547 -16.112 1.00 90.56 73 ILE A CA 1
ATOM 581 C C . ILE A 1 73 ? 8.252 11.475 -15.972 1.00 90.56 73 ILE A C 1
ATOM 583 O O . ILE A 1 73 ? 7.152 11.617 -16.503 1.00 90.56 73 ILE A O 1
ATOM 587 N N . THR A 1 74 ? 8.576 10.413 -15.246 1.00 90.69 74 THR A N 1
ATOM 588 C CA . THR A 1 74 ? 7.680 9.290 -14.968 1.00 90.69 74 THR A CA 1
ATOM 589 C C . THR A 1 74 ? 7.596 9.047 -13.461 1.00 90.69 74 THR A C 1
ATOM 591 O O . THR A 1 74 ? 8.500 9.447 -12.722 1.00 90.69 74 THR A O 1
ATOM 594 N N . PRO A 1 75 ? 6.519 8.430 -12.949 1.00 92.50 75 PRO A N 1
ATOM 595 C CA . PRO A 1 75 ? 6.462 8.032 -11.548 1.00 92.50 75 PRO A CA 1
ATOM 596 C C . PRO A 1 75 ? 7.566 7.016 -11.216 1.00 92.50 75 PRO A C 1
ATOM 598 O O . PRO A 1 75 ? 7.669 5.968 -11.853 1.00 92.50 75 PRO A O 1
ATOM 601 N N . ALA A 1 76 ? 8.367 7.310 -10.192 1.00 93.06 76 ALA A N 1
ATOM 602 C CA . ALA A 1 76 ? 9.357 6.375 -9.655 1.00 93.06 76 ALA A CA 1
ATOM 603 C C . ALA A 1 76 ? 8.717 5.380 -8.676 1.00 93.06 76 ALA A C 1
ATOM 605 O O . ALA A 1 76 ? 9.197 4.258 -8.521 1.00 93.06 76 ALA A O 1
ATOM 606 N N . ALA A 1 77 ? 7.632 5.797 -8.024 1.00 94.94 77 ALA A N 1
ATOM 607 C CA . ALA A 1 77 ? 6.824 4.969 -7.147 1.00 94.94 77 ALA A CA 1
ATOM 608 C C . ALA A 1 77 ? 5.347 5.352 -7.278 1.00 94.94 77 ALA A C 1
ATOM 610 O O . ALA A 1 77 ? 5.016 6.528 -7.464 1.00 94.94 77 ALA A O 1
ATOM 611 N N . GLN A 1 78 ? 4.465 4.364 -7.176 1.00 96.38 78 GLN A N 1
ATOM 612 C CA . GLN A 1 78 ? 3.021 4.553 -7.229 1.00 96.38 78 GLN A CA 1
ATOM 613 C C . GLN A 1 78 ? 2.310 3.702 -6.183 1.00 96.38 78 GLN A C 1
ATOM 615 O O . GLN A 1 78 ? 2.856 2.711 -5.704 1.00 96.38 78 GLN A O 1
ATOM 620 N N . ILE A 1 79 ? 1.079 4.084 -5.858 1.00 96.88 79 ILE A N 1
ATOM 621 C CA . ILE A 1 79 ? 0.257 3.432 -4.847 1.00 96.88 79 ILE A CA 1
ATOM 622 C C . ILE A 1 79 ? -1.195 3.269 -5.307 1.00 96.88 79 ILE A C 1
ATOM 624 O O . ILE A 1 79 ? -1.727 4.123 -6.023 1.00 96.88 79 ILE A O 1
ATOM 628 N N . ALA A 1 80 ? -1.831 2.174 -4.896 1.00 96.81 80 ALA A N 1
ATOM 629 C CA . ALA A 1 80 ? -3.228 1.859 -5.174 1.00 96.81 80 ALA A CA 1
ATOM 630 C C . ALA A 1 80 ? -3.891 1.141 -3.984 1.00 96.81 80 ALA A C 1
ATOM 632 O O . ALA A 1 80 ? -3.281 0.300 -3.328 1.00 96.81 80 ALA A O 1
ATOM 633 N N . ASP A 1 81 ? -5.164 1.448 -3.724 1.00 95.44 81 ASP A N 1
ATOM 634 C CA . ASP A 1 81 ? -6.018 0.677 -2.811 1.00 95.44 81 ASP A CA 1
ATOM 635 C C . ASP A 1 81 ? -6.552 -0.543 -3.573 1.00 95.44 81 ASP A C 1
ATOM 637 O O . ASP A 1 81 ? -7.317 -0.384 -4.526 1.00 95.44 81 ASP A O 1
ATOM 641 N N . ILE A 1 82 ? -6.131 -1.749 -3.183 1.00 96.38 82 ILE A N 1
ATOM 642 C CA . ILE A 1 82 ? -6.526 -3.002 -3.852 1.00 96.38 82 ILE A CA 1
ATOM 643 C C . ILE A 1 82 ? -7.586 -3.779 -3.069 1.00 96.38 82 ILE A C 1
ATOM 645 O O . ILE A 1 82 ? -7.992 -4.867 -3.474 1.00 96.38 82 ILE A O 1
ATOM 649 N N . THR A 1 83 ? -8.068 -3.216 -1.960 1.00 95.19 83 THR A N 1
ATOM 650 C CA . THR A 1 83 ? -8.968 -3.889 -1.017 1.00 95.19 83 THR A CA 1
ATOM 651 C C . THR A 1 83 ? -10.212 -4.449 -1.699 1.00 95.19 83 THR A C 1
ATOM 653 O O . THR A 1 83 ? -10.590 -5.585 -1.430 1.00 95.19 83 THR A O 1
ATOM 656 N N . ASP A 1 84 ? -10.848 -3.688 -2.597 1.00 94.00 84 ASP A N 1
ATOM 657 C CA . ASP A 1 84 ? -12.097 -4.127 -3.237 1.00 94.00 84 ASP A CA 1
ATOM 658 C C . ASP A 1 84 ? -11.862 -5.287 -4.207 1.00 94.00 84 ASP A C 1
ATOM 660 O O . ASP A 1 84 ? -12.685 -6.199 -4.283 1.00 94.00 84 ASP A O 1
ATOM 664 N N . LEU A 1 85 ? -10.717 -5.299 -4.895 1.00 95.94 85 LEU A N 1
ATOM 665 C CA . LEU A 1 85 ? -10.330 -6.396 -5.783 1.00 95.94 85 LEU A CA 1
ATOM 666 C C . LEU A 1 85 ? -10.065 -7.674 -4.985 1.00 95.94 85 LEU A C 1
ATOM 668 O O . LEU A 1 85 ? -10.514 -8.743 -5.385 1.00 95.94 85 LEU A O 1
ATOM 672 N N . ILE A 1 86 ? -9.418 -7.569 -3.819 1.00 95.44 86 ILE A N 1
ATOM 673 C CA . ILE A 1 86 ? -9.221 -8.727 -2.937 1.00 95.44 86 ILE A CA 1
ATOM 674 C C . ILE A 1 86 ? -10.559 -9.189 -2.344 1.00 95.44 86 ILE A C 1
ATOM 676 O O . ILE A 1 86 ? -10.835 -10.383 -2.334 1.00 95.44 86 ILE A O 1
ATOM 680 N N . ARG A 1 87 ? -11.414 -8.270 -1.867 1.00 93.56 87 ARG A N 1
ATOM 681 C CA . ARG A 1 87 ? -12.705 -8.610 -1.236 1.00 93.56 87 ARG A CA 1
ATOM 682 C C . ARG A 1 87 ? -13.678 -9.286 -2.196 1.00 93.56 87 ARG A C 1
ATOM 684 O O . ARG A 1 87 ? -14.399 -10.183 -1.771 1.00 93.56 87 ARG A O 1
ATOM 691 N N . THR A 1 88 ? -13.715 -8.839 -3.449 1.00 92.88 88 THR A N 1
ATOM 692 C CA . THR A 1 88 ? -14.595 -9.399 -4.489 1.00 92.88 88 THR A CA 1
ATOM 693 C C . THR A 1 88 ? -13.976 -10.591 -5.219 1.00 92.88 88 THR A C 1
ATOM 695 O O . THR A 1 88 ? -14.695 -11.343 -5.875 1.00 92.88 88 THR A O 1
ATOM 698 N N . GLY A 1 89 ? -12.660 -10.771 -5.101 1.00 89.06 89 GLY A N 1
ATOM 699 C CA . GLY A 1 89 ? -11.919 -11.855 -5.723 1.00 89.06 89 GLY A CA 1
ATOM 700 C C . GLY A 1 89 ? -11.968 -13.181 -4.952 1.00 89.06 89 GLY A C 1
ATOM 701 O O . GLY A 1 89 ? -12.567 -13.291 -3.876 1.00 89.06 89 GLY A O 1
ATOM 702 N N . PRO A 1 90 ? -11.307 -14.218 -5.494 1.00 80.12 90 PRO A N 1
ATOM 703 C CA . PRO A 1 90 ? -11.181 -15.513 -4.837 1.00 80.12 90 PRO A CA 1
ATOM 704 C C . PRO A 1 90 ? -10.514 -15.382 -3.461 1.00 80.12 90 PRO A C 1
ATOM 706 O O . PRO A 1 90 ? -9.573 -14.612 -3.279 1.00 80.12 90 PRO A O 1
ATOM 709 N N . HIS A 1 91 ? -10.993 -16.156 -2.486 1.00 81.31 91 HIS A N 1
ATOM 710 C CA . HIS A 1 91 ? -10.528 -16.186 -1.088 1.00 81.31 91 HIS A CA 1
ATOM 711 C C . HIS A 1 91 ? -10.856 -14.953 -0.229 1.00 81.31 91 HIS A C 1
ATOM 713 O O . HIS A 1 91 ? -10.930 -15.102 0.991 1.00 81.31 91 HIS A O 1
ATOM 719 N N . GLY A 1 92 ? -11.155 -13.792 -0.823 1.00 87.69 92 GLY A N 1
ATOM 720 C CA . GLY A 1 92 ? -11.728 -12.640 -0.124 1.00 87.69 92 GLY A CA 1
ATOM 721 C C . GLY A 1 92 ? -10.903 -12.113 1.060 1.00 87.69 92 GLY A C 1
ATOM 722 O O . GLY A 1 92 ? -9.751 -12.491 1.284 1.00 87.69 92 GLY A O 1
ATOM 723 N N . LEU A 1 93 ? -11.548 -11.256 1.860 1.00 90.19 93 LEU A N 1
ATOM 724 C CA . LEU A 1 93 ? -11.091 -10.823 3.192 1.00 90.19 93 LEU A CA 1
ATOM 725 C C . LEU A 1 93 ? -12.183 -11.066 4.253 1.00 90.19 93 LEU A C 1
ATOM 727 O O . LEU A 1 93 ? -12.437 -10.214 5.099 1.00 90.19 93 LEU A O 1
ATOM 731 N N . LYS A 1 94 ? -12.904 -12.190 4.154 1.00 87.50 94 LYS A N 1
ATOM 732 C CA . LYS A 1 94 ? -14.081 -12.479 4.998 1.00 87.50 94 LYS A CA 1
ATOM 733 C C . LYS A 1 94 ? -13.744 -12.609 6.491 1.00 87.50 94 LYS A C 1
ATOM 735 O O . LYS A 1 94 ? -14.542 -12.198 7.321 1.00 87.50 94 LYS A O 1
ATOM 740 N N . ASP A 1 95 ? -12.558 -13.134 6.799 1.00 88.44 95 ASP A N 1
ATOM 741 C CA . ASP A 1 95 ? -12.075 -13.381 8.164 1.00 88.44 95 ASP A CA 1
ATOM 742 C C . ASP A 1 95 ? -11.236 -12.202 8.697 1.00 88.44 95 ASP A C 1
ATOM 744 O O . ASP A 1 95 ? -10.503 -12.335 9.670 1.00 88.44 95 ASP A O 1
ATOM 748 N N . TRP A 1 96 ? -11.305 -11.050 8.026 1.00 91.19 96 TRP A N 1
ATOM 749 C CA . TRP A 1 96 ? -10.604 -9.826 8.399 1.00 91.19 96 TRP A CA 1
ATOM 750 C C . TRP A 1 96 ? -11.60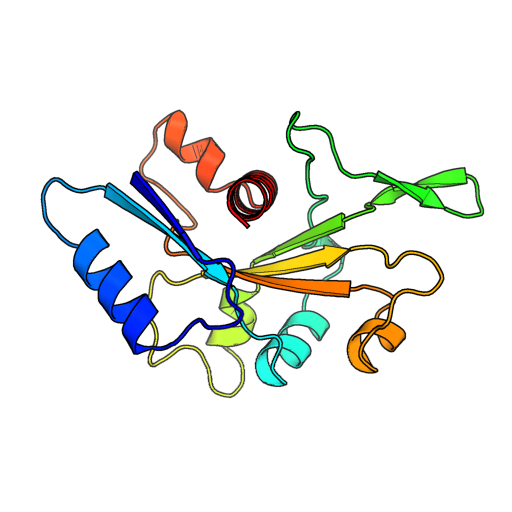8 -8.721 8.744 1.00 91.19 96 TRP A C 1
ATOM 752 O O . TRP A 1 96 ? -12.732 -8.743 8.225 1.00 91.19 96 TRP A O 1
ATOM 762 N N . PRO A 1 97 ? -11.215 -7.706 9.539 1.00 91.38 97 PRO A N 1
ATOM 763 C CA . PRO A 1 97 ? -12.084 -6.575 9.845 1.00 91.38 97 PRO A CA 1
ATOM 764 C C . PRO A 1 97 ? -12.683 -5.934 8.585 1.00 91.38 97 PRO A C 1
ATOM 766 O O . PRO A 1 97 ? -12.034 -5.815 7.539 1.00 91.38 97 PRO A O 1
ATOM 769 N N . ALA A 1 98 ? -13.950 -5.525 8.663 1.00 87.75 98 ALA A N 1
ATOM 770 C CA . ALA A 1 98 ? -14.684 -4.972 7.520 1.00 87.75 98 ALA A CA 1
ATOM 771 C C . ALA A 1 98 ? -14.095 -3.642 7.017 1.00 87.75 98 ALA A C 1
ATOM 773 O O . ALA A 1 98 ? -14.193 -3.323 5.834 1.00 87.75 98 ALA A O 1
ATOM 774 N N . ASP A 1 99 ? -13.465 -2.888 7.912 1.00 86.50 99 ASP A N 1
ATOM 775 C CA . ASP A 1 99 ? -12.778 -1.624 7.663 1.00 86.50 99 ASP A CA 1
ATOM 776 C C . ASP A 1 99 ? -11.297 -1.792 7.288 1.00 86.50 99 ASP A C 1
ATOM 778 O O . ASP A 1 99 ? -10.659 -0.805 6.917 1.00 86.50 99 ASP A O 1
ATOM 782 N N . LEU A 1 100 ? -10.761 -3.022 7.311 1.00 92.12 100 LEU A N 1
ATOM 783 C CA . LEU A 1 100 ? -9.402 -3.307 6.854 1.00 92.12 100 LEU A CA 1
ATOM 784 C C . LEU A 1 100 ? -9.254 -2.928 5.379 1.00 92.12 100 LEU A C 1
ATOM 786 O O . LEU A 1 100 ? -10.039 -3.359 4.522 1.00 92.12 100 LEU A O 1
ATOM 790 N N . ARG A 1 101 ? -8.201 -2.172 5.089 1.00 93.81 101 ARG A N 1
ATOM 791 C CA . ARG A 1 101 ? -7.754 -1.839 3.740 1.00 93.81 101 ARG A CA 1
ATOM 792 C C . ARG A 1 101 ? -6.398 -2.458 3.483 1.00 93.81 101 ARG A C 1
ATOM 794 O O . ARG A 1 101 ? -5.556 -2.439 4.370 1.00 93.81 101 ARG A O 1
ATOM 801 N N . VAL A 1 102 ? -6.183 -2.936 2.264 1.00 95.00 102 VAL A N 1
ATOM 802 C CA . VAL A 1 102 ? -4.892 -3.423 1.769 1.00 95.00 102 VAL A CA 1
ATOM 803 C C . VAL A 1 102 ? -4.441 -2.500 0.648 1.00 95.00 102 VAL A C 1
ATOM 805 O O . VAL A 1 102 ? -5.151 -2.297 -0.345 1.00 95.00 102 VAL A O 1
ATOM 808 N N . ILE A 1 103 ? -3.264 -1.918 0.829 1.00 95.94 103 ILE A N 1
ATOM 809 C CA . ILE A 1 103 ? -2.700 -0.914 -0.057 1.00 95.94 103 ILE A CA 1
ATOM 810 C C . ILE A 1 103 ? -1.461 -1.502 -0.723 1.00 95.94 103 ILE A C 1
ATO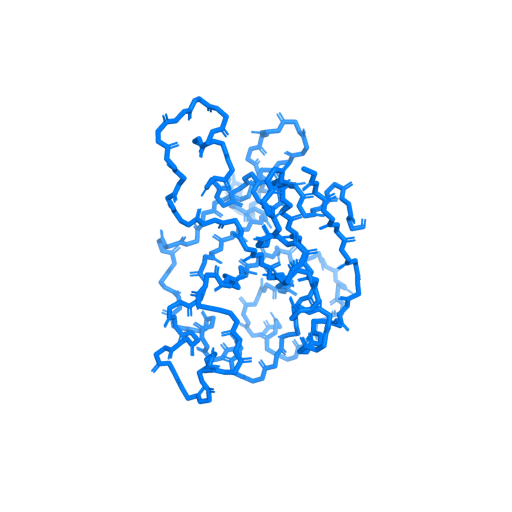M 812 O O . ILE A 1 103 ? -0.572 -2.020 -0.053 1.00 95.94 103 ILE A O 1
ATOM 816 N N . ALA A 1 104 ? -1.411 -1.424 -2.051 1.00 96.94 104 ALA A N 1
ATOM 817 C CA . ALA A 1 104 ? -0.274 -1.866 -2.838 1.00 96.94 104 ALA A CA 1
ATOM 818 C C . ALA A 1 104 ? 0.561 -0.672 -3.272 1.00 96.94 104 ALA A C 1
ATOM 820 O O . ALA A 1 104 ? 0.059 0.270 -3.885 1.00 96.94 104 ALA A O 1
ATOM 821 N N . ARG A 1 105 ? 1.857 -0.759 -3.015 1.00 96.12 105 ARG A N 1
ATOM 822 C CA . ARG A 1 105 ? 2.876 0.164 -3.485 1.00 96.12 105 ARG A CA 1
ATOM 823 C C . ARG A 1 105 ? 3.740 -0.540 -4.517 1.00 96.12 105 ARG A C 1
ATOM 825 O O . ARG A 1 105 ? 4.132 -1.689 -4.322 1.00 96.12 105 ARG A O 1
ATOM 832 N N . ARG A 1 106 ? 4.060 0.162 -5.600 1.00 96.00 106 ARG A N 1
ATOM 833 C CA . ARG A 1 106 ? 4.981 -0.306 -6.634 1.00 96.00 106 ARG A CA 1
ATOM 834 C C . ARG A 1 106 ? 6.112 0.689 -6.849 1.00 96.00 106 ARG A C 1
ATOM 836 O O . ARG A 1 106 ? 5.862 1.887 -6.959 1.00 96.00 106 ARG A O 1
ATOM 843 N N . GLU A 1 107 ? 7.345 0.208 -6.922 1.00 94.12 107 GLU A N 1
ATOM 844 C CA . GLU A 1 107 ? 8.543 1.021 -7.159 1.00 94.12 107 GLU A CA 1
ATOM 845 C C . GLU A 1 107 ? 9.315 0.556 -8.383 1.00 94.12 107 GLU A C 1
ATOM 847 O O . GLU A 1 107 ? 9.426 -0.644 -8.644 1.00 94.12 107 GLU A O 1
ATOM 852 N N . ARG A 1 108 ? 9.880 1.507 -9.132 1.00 90.94 108 ARG A N 1
ATOM 853 C CA . ARG A 1 108 ? 10.824 1.173 -10.193 1.00 90.94 108 ARG A CA 1
ATOM 854 C C . ARG A 1 108 ? 12.053 0.541 -9.560 1.00 90.94 108 ARG A C 1
ATOM 856 O O . ARG A 1 108 ? 12.762 1.173 -8.778 1.00 90.94 108 ARG A O 1
ATOM 863 N N . ALA A 1 109 ? 12.285 -0.719 -9.897 1.00 82.31 109 ALA A N 1
ATOM 864 C CA . ALA A 1 109 ? 13.465 -1.428 -9.452 1.00 82.31 109 ALA A CA 1
ATOM 865 C C . ALA A 1 109 ? 14.720 -0.771 -10.043 1.00 82.31 109 ALA A C 1
ATOM 867 O O . ALA A 1 109 ? 14.759 -0.436 -11.228 1.00 82.31 109 ALA A O 1
ATOM 868 N N . HIS A 1 110 ? 15.741 -0.573 -9.213 1.00 76.25 110 HIS A N 1
ATOM 869 C CA . HIS A 1 110 ? 17.047 -0.135 -9.692 1.00 76.25 110 HIS A CA 1
ATOM 870 C C . HIS A 1 110 ? 17.761 -1.297 -10.407 1.00 76.25 110 HIS A C 1
ATOM 872 O O . HIS A 1 110 ? 17.477 -2.464 -10.113 1.00 76.25 110 HIS A O 1
ATOM 878 N N . PRO A 1 111 ? 18.701 -1.008 -11.326 1.00 79.31 111 PRO A N 1
ATOM 879 C CA . PRO A 1 111 ? 19.509 -2.043 -11.962 1.00 79.31 111 PRO A CA 1
ATOM 880 C C . PRO A 1 111 ? 20.172 -2.957 -10.920 1.00 79.31 111 PRO A C 1
ATOM 882 O O . PRO A 1 111 ? 20.814 -2.472 -9.992 1.00 79.31 111 PRO A O 1
ATOM 885 N N . GLY A 1 112 ? 20.002 -4.274 -11.066 1.00 78.50 112 GLY A N 1
ATOM 886 C CA . GLY A 1 112 ? 20.570 -5.276 -10.154 1.00 78.50 112 GLY A CA 1
ATOM 887 C C . GLY A 1 112 ? 19.708 -5.638 -8.938 1.00 78.50 112 GLY A C 1
ATOM 888 O O . GLY A 1 112 ? 20.109 -6.502 -8.160 1.00 78.50 112 GLY A O 1
ATOM 889 N N . ALA A 1 113 ? 18.524 -5.039 -8.773 1.00 82.94 113 ALA A N 1
ATOM 890 C CA . ALA A 1 113 ? 17.590 -5.456 -7.730 1.00 82.94 113 ALA A CA 1
ATOM 891 C C . ALA A 1 113 ? 17.146 -6.917 -7.935 1.00 82.94 113 ALA A C 1
ATOM 893 O O . ALA A 1 113 ? 16.733 -7.308 -9.028 1.00 82.94 113 ALA A O 1
ATOM 894 N N . GLN A 1 114 ? 17.187 -7.717 -6.866 1.00 85.50 114 GLN A N 1
ATOM 895 C CA . GLN A 1 114 ? 16.599 -9.055 -6.869 1.00 85.50 114 GLN A CA 1
ATOM 896 C C . GLN A 1 114 ? 15.077 -8.935 -6.785 1.00 85.50 114 GLN A C 1
ATOM 898 O O . GLN A 1 114 ? 14.533 -8.475 -5.781 1.00 85.50 114 GLN A O 1
ATOM 903 N N . LEU A 1 115 ? 14.412 -9.336 -7.862 1.00 88.25 115 LEU A N 1
ATOM 904 C CA . LEU A 1 115 ? 12.963 -9.321 -8.005 1.00 88.25 115 LEU A CA 1
ATOM 905 C C . LEU A 1 115 ? 12.444 -10.751 -8.148 1.00 88.25 115 LEU A C 1
ATOM 907 O O . LEU A 1 115 ? 13.081 -11.585 -8.798 1.00 88.25 115 LEU A O 1
ATOM 911 N N . S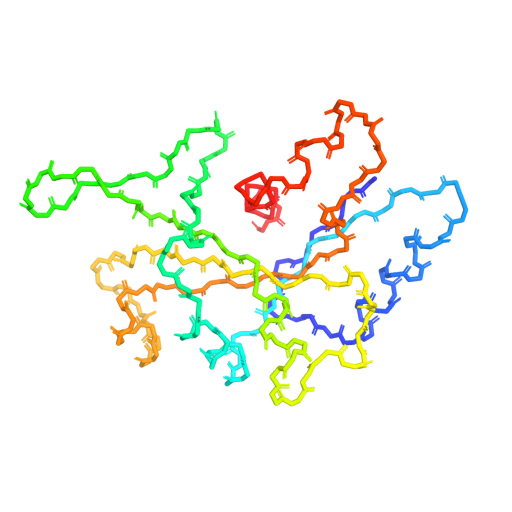ER A 1 116 ? 11.261 -11.022 -7.602 1.00 89.62 116 SER A N 1
ATOM 912 C CA . SER A 1 116 ? 10.512 -12.240 -7.927 1.00 89.62 116 SER A CA 1
ATOM 913 C C . SER A 1 116 ? 10.142 -12.282 -9.419 1.00 89.62 116 SER A C 1
ATOM 915 O O . SER A 1 116 ? 10.124 -11.252 -10.091 1.00 89.62 116 SER A O 1
ATOM 917 N N . LEU A 1 117 ? 9.793 -13.457 -9.956 1.00 91.69 117 LEU A N 1
ATOM 918 C CA . LEU A 1 117 ? 9.364 -13.581 -11.362 1.00 91.69 117 LEU A CA 1
ATOM 919 C C . LEU A 1 117 ? 8.172 -12.670 -11.698 1.00 91.69 117 LEU A C 1
ATOM 921 O O . LEU A 1 117 ? 8.124 -12.082 -12.777 1.00 91.69 117 LEU A O 1
ATOM 925 N N . PHE A 1 118 ? 7.235 -12.520 -10.759 1.00 93.31 118 PHE A N 1
ATOM 926 C CA . PHE A 1 118 ? 6.097 -11.614 -10.903 1.00 93.31 118 PHE A CA 1
ATOM 927 C C . PHE A 1 118 ? 6.546 -10.153 -11.045 1.00 93.31 118 PHE A C 1
ATOM 929 O O . PHE A 1 118 ? 6.125 -9.457 -11.965 1.00 93.31 118 PHE A O 1
ATOM 936 N N . GLU A 1 119 ? 7.440 -9.703 -10.166 1.00 93.62 119 GLU A N 1
ATOM 937 C CA . GLU A 1 119 ? 7.982 -8.341 -10.177 1.00 93.62 119 GLU A CA 1
ATOM 938 C C . GLU A 1 119 ? 8.831 -8.057 -11.422 1.00 93.62 119 GLU A C 1
ATOM 940 O O . GLU A 1 119 ? 8.742 -6.969 -11.992 1.00 93.62 119 GLU A O 1
ATOM 945 N N . GLN A 1 120 ? 9.608 -9.041 -11.888 1.00 91.44 120 GLN A N 1
ATOM 946 C CA . GLN A 1 120 ? 10.366 -8.940 -13.139 1.00 91.44 120 GLN A CA 1
ATOM 947 C C . GLN A 1 120 ? 9.435 -8.740 -14.335 1.00 91.44 120 GLN A C 1
ATOM 949 O O . GLN A 1 120 ? 9.653 -7.829 -15.129 1.00 91.44 120 GLN A O 1
ATOM 954 N N . HIS A 1 121 ? 8.374 -9.548 -14.438 1.00 91.06 121 HIS A N 1
ATOM 955 C CA . HIS A 1 121 ? 7.395 -9.428 -15.518 1.00 91.06 121 HIS A CA 1
ATOM 956 C C . HIS A 1 121 ? 6.631 -8.097 -15.459 1.00 91.06 121 HIS A C 1
ATOM 958 O O . HIS A 1 121 ? 6.372 -7.480 -16.489 1.00 91.06 121 HIS A O 1
ATOM 964 N N . ALA A 1 122 ? 6.289 -7.627 -14.257 1.00 91.19 122 ALA A N 1
ATOM 965 C CA . ALA A 1 122 ? 5.629 -6.338 -14.078 1.00 91.19 122 ALA A CA 1
ATOM 966 C C . ALA A 1 122 ? 6.565 -5.140 -14.328 1.00 91.19 122 ALA A C 1
ATOM 968 O O . ALA A 1 122 ? 6.091 -4.050 -14.645 1.00 91.19 122 ALA A O 1
ATOM 969 N N . GLY A 1 123 ? 7.882 -5.304 -14.167 1.00 90.31 123 GLY A N 1
ATOM 970 C CA . GLY A 1 123 ? 8.849 -4.202 -14.198 1.00 90.31 123 GLY A CA 1
ATOM 971 C C . GLY A 1 123 ? 8.757 -3.278 -12.975 1.00 90.31 123 GLY A C 1
ATOM 972 O O . GLY A 1 123 ? 9.114 -2.096 -13.056 1.00 90.31 123 GLY A O 1
ATOM 973 N N . TRP A 1 124 ? 8.250 -3.810 -11.860 1.00 93.38 124 TRP A N 1
ATOM 974 C CA . TRP A 1 124 ? 8.011 -3.098 -10.608 1.00 93.38 124 TRP A CA 1
ATOM 975 C C . TRP A 1 124 ? 8.320 -3.999 -9.414 1.00 93.38 124 TRP A C 1
ATOM 977 O O . TRP A 1 124 ? 7.973 -5.176 -9.428 1.00 93.38 124 TRP A O 1
ATOM 987 N N . ARG A 1 125 ? 8.902 -3.429 -8.357 1.00 94.31 125 ARG A N 1
ATOM 988 C CA . ARG A 1 125 ? 8.961 -4.049 -7.028 1.00 94.31 125 ARG A CA 1
ATOM 989 C C . ARG A 1 125 ? 7.686 -3.729 -6.266 1.00 94.31 125 ARG A C 1
ATOM 991 O O . ARG A 1 125 ? 7.285 -2.566 -6.277 1.00 94.31 125 ARG A O 1
ATOM 998 N N . PHE A 1 126 ? 7.088 -4.704 -5.590 1.00 94.31 126 PHE A N 1
ATOM 999 C CA . PHE A 1 126 ? 5.855 -4.489 -4.833 1.00 94.31 126 PHE A CA 1
ATOM 1000 C C . PHE A 1 126 ? 6.083 -4.572 -3.325 1.00 94.31 126 PHE A C 1
ATOM 1002 O O . PHE A 1 126 ? 6.817 -5.422 -2.831 1.00 94.31 126 PHE A O 1
ATOM 1009 N N . HIS A 1 127 ? 5.413 -3.685 -2.598 1.00 93.75 127 HIS A N 1
ATOM 1010 C CA . HIS A 1 127 ? 5.289 -3.724 -1.146 1.00 93.75 127 HIS A CA 1
ATOM 1011 C C . HIS A 1 127 ? 3.828 -3.469 -0.790 1.00 93.75 127 HIS A C 1
ATOM 1013 O O . HIS A 1 127 ? 3.204 -2.579 -1.371 1.00 93.75 127 HIS A O 1
ATOM 1019 N N . LEU A 1 128 ? 3.263 -4.270 0.105 1.00 95.12 128 LEU A N 1
ATOM 1020 C CA . LEU A 1 128 ? 1.877 -4.128 0.526 1.00 95.12 128 LEU A CA 1
ATOM 1021 C C . LEU A 1 128 ? 1.835 -3.885 2.026 1.00 95.12 128 LEU A C 1
ATOM 1023 O O . LEU A 1 128 ? 2.634 -4.441 2.775 1.00 95.12 128 LEU A O 1
ATOM 1027 N N . PHE A 1 129 ? 0.856 -3.101 2.452 1.00 94.56 129 PHE A N 1
ATOM 1028 C CA . PHE A 1 129 ? 0.541 -2.919 3.860 1.00 94.56 129 PHE A CA 1
ATOM 1029 C C . PHE A 1 129 ? -0.970 -2.852 4.053 1.00 94.56 129 PHE A C 1
ATOM 1031 O O . PHE A 1 129 ? -1.723 -2.480 3.145 1.00 94.56 129 PHE A O 1
ATOM 1038 N N . ALA A 1 130 ? -1.418 -3.216 5.248 1.00 94.44 130 ALA A N 1
ATOM 1039 C CA . ALA A 1 130 ? -2.803 -3.128 5.657 1.00 94.44 130 ALA A CA 1
ATOM 1040 C C . ALA A 1 130 ? -3.019 -2.023 6.696 1.00 94.44 130 ALA A C 1
ATOM 1042 O O . ALA A 1 130 ? -2.142 -1.736 7.508 1.00 94.44 130 ALA A O 1
ATOM 1043 N N . THR A 1 131 ? -4.193 -1.394 6.675 1.00 93.19 131 THR A N 1
ATOM 1044 C CA . THR A 1 131 ? -4.550 -0.300 7.587 1.00 93.19 131 THR A CA 1
ATOM 1045 C C . THR A 1 131 ? -6.043 -0.283 7.908 1.00 93.19 131 THR A C 1
ATOM 1047 O O . THR A 1 131 ? -6.862 -0.646 7.065 1.00 93.19 131 THR A O 1
ATOM 1050 N N . ASN A 1 132 ? -6.410 0.187 9.103 1.00 91.88 132 ASN A N 1
ATOM 1051 C CA . ASN A 1 132 ? -7.796 0.496 9.482 1.00 91.88 132 ASN A CA 1
ATOM 1052 C C . ASN A 1 132 ? -8.187 1.964 9.232 1.00 91.88 132 ASN A C 1
ATOM 1054 O O . ASN A 1 132 ? -9.251 2.404 9.665 1.00 91.88 132 ASN A O 1
ATOM 1058 N N . ILE A 1 133 ? -7.338 2.764 8.575 1.00 89.19 133 ILE A N 1
ATOM 1059 C CA . ILE A 1 133 ? -7.668 4.161 8.267 1.00 89.19 133 ILE A CA 1
ATOM 1060 C C . ILE A 1 133 ? -8.759 4.181 7.181 1.00 89.19 133 ILE A C 1
ATOM 1062 O O . ILE A 1 133 ? -8.491 3.797 6.040 1.00 89.19 133 ILE A O 1
ATOM 1066 N N . PRO A 1 134 ? -9.989 4.640 7.473 1.00 80.38 134 PRO A N 1
ATOM 1067 C CA . PRO A 1 134 ? -11.120 4.447 6.574 1.00 80.38 134 PRO A CA 1
ATOM 1068 C C . PRO A 1 134 ? -11.023 5.324 5.319 1.00 80.38 134 PRO A C 1
ATOM 1070 O O . PRO A 1 134 ? -10.434 6.405 5.327 1.00 80.38 134 PRO A O 1
ATOM 1073 N N . ARG A 1 135 ? -11.684 4.884 4.236 1.00 78.19 135 ARG A N 1
ATOM 1074 C CA . ARG A 1 135 ? -11.798 5.633 2.963 1.00 78.19 135 ARG A CA 1
ATOM 1075 C C . ARG A 1 135 ? -12.553 6.956 3.083 1.00 78.19 135 ARG A C 1
ATOM 1077 O O . ARG A 1 135 ? -12.538 7.777 2.172 1.00 78.19 135 ARG A O 1
ATOM 1084 N N . SER A 1 136 ? -13.282 7.135 4.174 1.00 68.38 136 SER A N 1
ATOM 1085 C CA . SER A 1 136 ? -13.954 8.373 4.523 1.00 68.38 136 SER A CA 1
ATOM 1086 C C . SER A 1 136 ? -13.887 8.510 6.032 1.00 68.38 136 SER A C 1
ATOM 1088 O O . SER A 1 136 ? -14.369 7.651 6.767 1.00 68.38 136 SER A O 1
ATOM 1090 N N . LEU A 1 137 ? -13.239 9.572 6.491 1.00 63.09 137 LEU A N 1
ATOM 1091 C CA . LEU A 1 137 ? -13.293 9.994 7.880 1.00 63.09 137 LEU A CA 1
ATOM 1092 C C . LEU A 1 137 ? -14.378 11.081 8.004 1.00 63.09 137 LEU A C 1
ATOM 1094 O O . LEU A 1 137 ? -14.543 11.867 7.063 1.00 63.09 137 LEU A O 1
ATOM 1098 N N . PRO A 1 138 ? -15.093 11.181 9.143 1.00 58.22 138 PRO A N 1
ATOM 1099 C CA . PRO A 1 138 ? -16.035 12.273 9.389 1.00 58.22 138 PRO A CA 1
ATOM 1100 C C . PRO A 1 138 ? -15.376 13.630 9.109 1.00 58.22 138 PRO A C 1
ATOM 1102 O O . PRO A 1 138 ? -14.207 13.836 9.429 1.00 58.22 138 PRO A O 1
ATOM 1105 N N . SER A 1 139 ? -16.087 14.557 8.474 1.00 52.91 139 SER A N 1
ATOM 1106 C CA . SER A 1 139 ? -15.527 15.804 7.938 1.00 52.91 139 SER A CA 1
ATOM 1107 C C . SER A 1 139 ? -14.780 16.643 8.991 1.00 52.91 139 SER A C 1
ATOM 1109 O O . SER A 1 139 ? -15.387 17.270 9.851 1.00 52.91 139 SER A O 1
ATOM 1111 N N . GLY A 1 140 ? -13.448 16.680 8.879 1.00 55.84 140 GLY A N 1
ATOM 1112 C CA . GLY A 1 140 ? -12.523 17.515 9.651 1.00 55.84 140 GLY A CA 1
ATOM 1113 C C . GLY A 1 140 ? -11.212 17.722 8.876 1.00 55.84 140 GLY A C 1
ATOM 1114 O O . GLY A 1 140 ? -10.885 16.936 7.989 1.00 55.84 140 GLY A O 1
ATOM 1115 N N . HIS A 1 141 ? -10.450 18.783 9.161 1.00 48.16 141 HIS A N 1
ATOM 1116 C CA . HIS A 1 141 ? -9.254 19.132 8.370 1.00 48.16 141 HIS A CA 1
ATOM 1117 C C . HIS A 1 141 ? -8.123 18.092 8.471 1.00 48.16 141 HIS A C 1
ATOM 1119 O O . HIS A 1 141 ? -7.520 17.756 7.454 1.00 48.16 141 HIS A O 1
ATOM 1125 N N . ALA A 1 142 ? -7.896 17.508 9.654 1.00 52.88 142 ALA A N 1
ATOM 1126 C CA . ALA A 1 142 ? -6.949 16.399 9.834 1.00 52.88 142 ALA A CA 1
ATOM 1127 C C . ALA A 1 142 ? -7.368 15.137 9.050 1.00 52.88 142 ALA A C 1
ATOM 1129 O O . ALA A 1 142 ? -6.534 14.398 8.535 1.00 52.88 142 ALA A O 1
ATOM 1130 N N . ASN A 1 143 ? -8.676 14.948 8.880 1.00 54.72 143 ASN A N 1
ATOM 1131 C CA . AS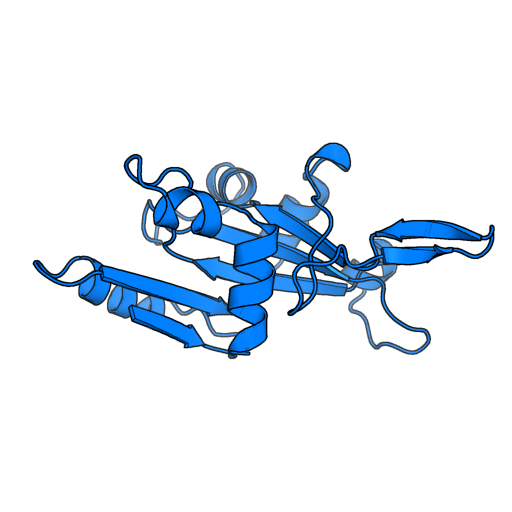N A 1 143 ? -9.288 13.753 8.305 1.00 54.72 143 ASN A CA 1
ATOM 1132 C C . ASN A 1 143 ? -9.170 13.669 6.772 1.00 54.72 143 ASN A C 1
ATOM 1134 O O . ASN A 1 143 ? -9.267 12.582 6.208 1.00 54.72 143 ASN A O 1
ATOM 1138 N N . ARG A 1 144 ? -8.906 14.787 6.078 1.00 53.91 144 ARG A N 1
ATOM 1139 C CA . ARG A 1 144 ? -8.643 14.777 4.624 1.00 53.91 144 ARG A CA 1
ATOM 1140 C C . ARG A 1 144 ? -7.258 14.242 4.266 1.00 53.91 144 ARG A C 1
ATOM 1142 O O . ARG A 1 144 ? -7.105 13.653 3.202 1.00 53.91 144 ARG A O 1
ATOM 1149 N N . VAL A 1 145 ? -6.268 14.447 5.132 1.00 60.47 145 VAL A N 1
ATOM 1150 C CA . VAL A 1 145 ? -4.871 14.072 4.860 1.00 60.47 145 VAL A CA 1
ATOM 1151 C C . VAL A 1 145 ? -4.692 12.556 4.944 1.00 60.47 145 VAL A C 1
ATOM 1153 O O . VAL A 1 145 ? -4.068 11.956 4.080 1.00 60.47 145 VAL A O 1
ATOM 1156 N N . LEU A 1 146 ? -5.336 11.921 5.919 1.00 61.44 146 LEU A N 1
ATOM 1157 C CA . LEU A 1 146 ? -5.188 10.491 6.205 1.00 61.44 146 LEU A CA 1
ATOM 1158 C C . LEU A 1 146 ? -5.823 9.565 5.173 1.00 61.44 146 LEU A C 1
ATOM 1160 O O . LEU A 1 146 ? -5.434 8.412 5.062 1.00 61.44 146 LEU A O 1
ATOM 1164 N N . ASN A 1 147 ? -6.790 10.058 4.404 1.00 69.56 147 ASN A N 1
ATOM 1165 C CA . ASN A 1 147 ? -7.375 9.286 3.314 1.00 69.56 147 ASN A CA 1
ATOM 1166 C C . ASN A 1 147 ? -6.558 9.374 2.012 1.00 69.56 147 ASN A C 1
ATOM 1168 O O . ASN A 1 147 ? -6.824 8.653 1.051 1.00 69.56 147 ASN A O 1
ATOM 1172 N N . ASN A 1 148 ? -5.575 10.271 1.940 1.00 83.94 148 ASN A N 1
ATOM 1173 C CA . ASN A 1 148 ? -4.731 10.370 0.762 1.00 83.94 148 ASN A CA 1
ATOM 1174 C C . ASN A 1 148 ? -3.787 9.158 0.718 1.00 83.94 148 ASN A C 1
ATOM 1176 O O . ASN A 1 148 ? -2.974 8.978 1.622 1.00 83.94 148 ASN A O 1
ATOM 1180 N N . LEU A 1 149 ? -3.865 8.345 -0.340 1.00 88.31 149 LEU A N 1
ATOM 1181 C CA . LEU A 1 149 ? -3.009 7.164 -0.488 1.00 88.31 149 LEU A CA 1
ATOM 1182 C C . LEU A 1 149 ? -1.522 7.519 -0.458 1.00 88.31 149 LEU A C 1
ATOM 1184 O O . LEU A 1 149 ? -0.747 6.812 0.171 1.00 88.31 149 LEU A O 1
ATOM 1188 N N . ALA A 1 150 ? -1.117 8.633 -1.069 1.00 86.69 150 ALA A N 1
ATOM 1189 C CA . ALA A 1 150 ? 0.274 9.068 -1.031 1.00 86.69 150 ALA A CA 1
ATOM 1190 C C . ALA A 1 150 ? 0.710 9.477 0.388 1.00 86.69 150 ALA A C 1
ATOM 1192 O O . ALA A 1 150 ? 1.865 9.292 0.758 1.00 86.69 150 ALA A O 1
ATOM 1193 N N . TYR A 1 151 ? -0.212 9.990 1.206 1.00 85.62 151 TYR A N 1
ATOM 1194 C CA . TYR A 1 151 ? 0.073 10.243 2.615 1.00 85.62 151 TYR A CA 1
ATOM 1195 C C . TYR A 1 151 ? 0.178 8.941 3.415 1.00 85.62 151 TYR A C 1
ATOM 1197 O O . TYR A 1 151 ? 1.101 8.811 4.208 1.00 85.62 151 TYR A O 1
ATOM 1205 N N . LEU A 1 152 ? -0.708 7.966 3.179 1.00 88.00 152 LEU A N 1
ATOM 1206 C CA . LEU A 1 152 ? -0.628 6.641 3.808 1.00 88.00 152 LEU A CA 1
ATOM 1207 C C . LEU A 1 152 ? 0.681 5.921 3.464 1.00 88.00 152 LEU A C 1
ATOM 1209 O O . LEU A 1 152 ? 1.315 5.382 4.360 1.00 88.00 152 LEU A O 1
ATOM 1213 N N . ASP A 1 153 ? 1.120 5.988 2.203 1.00 90.12 153 ASP A N 1
ATOM 1214 C CA . ASP A 1 153 ? 2.443 5.518 1.765 1.00 90.12 153 ASP A CA 1
ATOM 1215 C C . ASP A 1 153 ? 3.580 6.146 2.576 1.00 90.12 153 ASP A C 1
ATOM 1217 O O . ASP A 1 153 ? 4.500 5.470 3.028 1.00 90.12 153 ASP A O 1
ATOM 1221 N N . ALA A 1 154 ? 3.549 7.473 2.716 1.00 87.12 154 ALA A N 1
ATOM 1222 C CA . ALA A 1 154 ? 4.587 8.203 3.426 1.00 87.12 154 ALA A CA 1
ATOM 1223 C C . ALA A 1 154 ? 4.567 7.894 4.928 1.00 87.12 154 ALA A C 1
ATOM 1225 O O . ALA A 1 154 ? 5.627 7.827 5.546 1.00 87.12 154 ALA A O 1
ATOM 1226 N N . LEU A 1 155 ? 3.372 7.698 5.490 1.00 83.81 155 LEU A N 1
ATOM 1227 C CA . LEU A 1 155 ? 3.143 7.368 6.889 1.00 83.81 155 LEU A CA 1
ATOM 1228 C C . LEU A 1 155 ? 3.694 5.982 7.232 1.00 83.81 155 LEU A C 1
ATOM 1230 O O . LEU A 1 155 ? 4.455 5.855 8.188 1.00 83.81 155 LEU A O 1
ATOM 1234 N N . ASP A 1 156 ? 3.364 4.984 6.414 1.00 85.75 156 ASP A N 1
ATOM 1235 C CA . ASP A 1 156 ? 3.886 3.622 6.518 1.00 85.75 156 ASP A CA 1
ATOM 1236 C C . ASP A 1 156 ? 5.424 3.630 6.470 1.00 85.75 156 ASP A C 1
ATOM 1238 O O . ASP A 1 156 ? 6.090 3.211 7.413 1.00 85.75 156 ASP A O 1
ATOM 1242 N N . ARG A 1 157 ? 6.006 4.294 5.463 1.00 85.50 157 ARG A N 1
ATOM 1243 C CA . ARG A 1 157 ? 7.468 4.390 5.298 1.00 85.50 157 ARG A CA 1
ATOM 1244 C C . ARG A 1 157 ? 8.207 5.192 6.362 1.00 85.50 157 ARG A C 1
ATOM 1246 O O . ARG A 1 157 ? 9.419 5.048 6.476 1.00 85.50 157 ARG A O 1
ATOM 1253 N N . SER A 1 158 ? 7.544 6.092 7.084 1.00 77.25 158 SER A N 1
ATOM 1254 C CA . SER A 1 158 ? 8.196 6.817 8.186 1.00 77.25 158 SER A CA 1
ATOM 1255 C C . SER A 1 158 ? 8.414 5.955 9.430 1.00 77.25 158 SER A C 1
ATOM 1257 O O . SER A 1 158 ? 9.122 6.376 10.346 1.00 77.25 158 SER A O 1
ATOM 1259 N N . HIS A 1 159 ? 7.803 4.771 9.463 1.00 62.97 159 HIS A N 1
ATOM 1260 C CA . HIS A 1 159 ? 7.788 3.878 10.612 1.00 62.97 159 HIS A CA 1
ATOM 1261 C C . HIS A 1 159 ? 8.038 2.407 10.230 1.00 62.97 159 HIS A C 1
ATOM 1263 O O . HIS A 1 159 ? 7.722 1.524 11.031 1.00 62.97 159 HIS A O 1
ATOM 1269 N N . ALA A 1 160 ? 8.547 2.182 9.016 1.00 55.72 160 ALA A N 1
ATOM 1270 C CA . ALA A 1 160 ? 9.133 0.934 8.548 1.00 55.72 160 ALA A CA 1
ATOM 1271 C C . ALA A 1 160 ? 10.619 0.929 8.935 1.00 55.72 160 ALA A C 1
ATOM 1273 O O . ALA A 1 160 ? 11.340 1.848 8.471 1.00 55.72 160 ALA A O 1
#

Organism: NCBI:txid2650750

Secondary structure (DSSP, 8-state):
-EEEE-SS---HHHHHHHHHHHTSTT---EEEEEE---HHHHHHHHTS-GGG-EEPB-TTS-B-EEE-TTS-EEESEEEEE-HHHHHHSTT-STTS-TT-EEEEEEEPPPTT----HHHHHHTSEEEEEEE---SS--S-HHHHHHT-HHHHHHHHHT--